Protein AF-A0A966SBJ8-F1 (afdb_monomer_lite)

Secondary structure (DSSP, 8-state):
---SHHHHHHHHHHHHHHHHHHHHHHHHHHT----------PPPGGGT---STT-EEEEEEEEEEEEGGGTEEEEEEEEEEEEEEEEEE-TTS-EEEEEEEEE-

Structure (mmCIF, N/CA/C/O backbone):
data_AF-A0A966SBJ8-F1
#
_entry.id   AF-A0A966SBJ8-F1
#
loop_
_atom_site.group_PDB
_atom_site.id
_atom_site.type_symbol
_atom_site.label_atom_id
_atom_site.label_alt_id
_atom_site.label_comp_id
_atom_site.label_asym_id
_atom_site.label_entity_id
_atom_site.label_seq_id
_atom_site.pdbx_PDB_ins_code
_atom_site.Cartn_x
_atom_site.Cartn_y
_atom_site.Cartn_z
_atom_site.occupancy
_atom_site.B_iso_or_equiv
_atom_site.auth_seq_id
_atom_site.auth_comp_id
_atom_site.auth_asym_id
_atom_site.auth_atom_id
_atom_site.pdbx_PDB_model_num
ATOM 1 N N . MET A 1 1 ? 79.180 40.637 -50.092 1.00 47.59 1 MET A N 1
ATOM 2 C CA . MET A 1 1 ? 77.865 40.933 -49.482 1.00 47.59 1 MET A CA 1
ATOM 3 C C . MET A 1 1 ? 76.971 39.715 -49.667 1.00 47.59 1 MET A C 1
ATOM 5 O O . MET A 1 1 ? 76.428 39.540 -50.747 1.00 47.59 1 MET A O 1
ATOM 9 N N . ARG A 1 2 ? 76.921 38.799 -48.692 1.00 51.44 2 ARG A N 1
ATOM 10 C CA . ARG A 1 2 ? 76.183 37.531 -48.804 1.00 51.44 2 ARG A CA 1
ATOM 11 C C . ARG A 1 2 ? 75.342 37.316 -47.543 1.00 51.44 2 ARG A C 1
ATOM 13 O O . ARG A 1 2 ? 75.894 37.082 -46.481 1.00 51.44 2 ARG A O 1
ATOM 20 N N . ASN A 1 3 ? 74.031 37.428 -47.742 1.00 57.03 3 ASN A N 1
ATOM 21 C CA . ASN A 1 3 ? 72.917 36.745 -47.080 1.00 57.03 3 ASN A CA 1
ATOM 22 C C . ASN A 1 3 ? 72.897 36.666 -45.545 1.00 57.03 3 ASN A C 1
ATOM 24 O O . ASN A 1 3 ? 73.015 35.577 -44.994 1.00 57.03 3 ASN A O 1
ATOM 28 N N . ASN A 1 4 ? 72.566 37.778 -44.883 1.00 58.31 4 ASN A N 1
ATOM 29 C CA . ASN A 1 4 ? 72.012 37.727 -43.521 1.00 58.31 4 ASN A CA 1
ATOM 30 C C . ASN A 1 4 ? 70.469 37.640 -43.537 1.00 58.31 4 ASN A C 1
ATOM 32 O O . ASN A 1 4 ? 69.888 36.997 -42.676 1.00 58.31 4 ASN A O 1
ATOM 36 N N . SER A 1 5 ? 69.789 38.161 -44.572 1.00 60.31 5 SER A N 1
ATOM 37 C CA . SER A 1 5 ? 68.313 38.172 -44.604 1.00 60.31 5 SER A CA 1
ATOM 38 C C . SER A 1 5 ? 67.669 36.796 -44.819 1.00 60.31 5 SER A C 1
ATOM 40 O O . SER A 1 5 ? 66.561 36.562 -44.351 1.00 60.31 5 SER A O 1
ATOM 42 N N . PHE A 1 6 ? 68.339 35.861 -45.502 1.00 58.25 6 PHE A N 1
ATOM 43 C CA . PHE A 1 6 ? 67.761 34.540 -45.791 1.00 58.25 6 PHE A CA 1
ATOM 44 C C . PHE A 1 6 ? 67.745 33.625 -44.552 1.00 58.25 6 PHE A C 1
ATOM 46 O O . PHE A 1 6 ? 66.839 32.808 -44.400 1.00 58.25 6 PHE A O 1
ATOM 53 N N . HIS A 1 7 ? 68.714 33.796 -43.644 1.00 57.97 7 HIS A N 1
ATOM 54 C CA . HIS A 1 7 ? 68.789 33.045 -42.389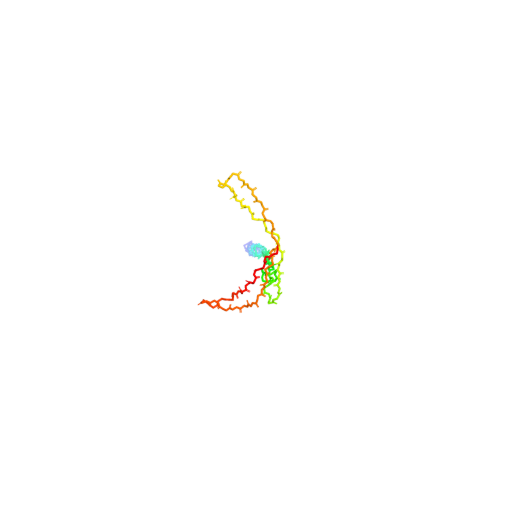 1.00 57.97 7 HIS A CA 1
ATOM 55 C C . HIS A 1 7 ? 67.720 33.530 -41.392 1.00 57.97 7 HIS A C 1
ATOM 57 O O . HIS A 1 7 ? 67.038 32.713 -40.775 1.00 57.97 7 HIS A O 1
ATOM 63 N N . ASP A 1 8 ? 67.482 34.844 -41.318 1.00 58.34 8 ASP A N 1
ATOM 64 C CA . ASP A 1 8 ? 66.449 35.440 -40.455 1.00 58.34 8 ASP A CA 1
ATOM 65 C C . ASP A 1 8 ? 65.020 35.073 -40.895 1.00 58.34 8 ASP A C 1
ATOM 67 O O . ASP A 1 8 ? 64.154 34.787 -40.063 1.00 58.34 8 ASP A O 1
ATOM 71 N N . ILE A 1 9 ? 64.773 34.991 -42.209 1.00 59.62 9 ILE A N 1
ATOM 72 C CA . ILE A 1 9 ? 63.492 34.523 -42.761 1.00 59.62 9 ILE A CA 1
ATOM 73 C C . ILE A 1 9 ? 63.269 33.046 -42.395 1.00 59.62 9 ILE A C 1
ATOM 75 O O . ILE A 1 9 ? 62.183 32.688 -41.943 1.00 59.62 9 ILE A O 1
ATOM 79 N N . ALA A 1 10 ? 64.294 32.194 -42.498 1.00 57.59 10 ALA A N 1
ATOM 80 C CA . ALA A 1 10 ? 64.190 30.780 -42.135 1.00 57.59 10 ALA A CA 1
ATOM 81 C C . ALA A 1 10 ? 63.884 30.562 -40.636 1.00 57.59 10 ALA A C 1
ATOM 83 O O . ALA A 1 10 ? 63.042 29.725 -40.307 1.00 57.59 10 ALA A O 1
ATOM 84 N N . HIS A 1 11 ? 64.481 31.347 -39.727 1.00 56.69 11 HIS A N 1
ATOM 85 C CA . HIS A 1 11 ? 64.163 31.300 -38.290 1.00 56.69 11 HIS A CA 1
ATOM 86 C C . HIS A 1 11 ? 62.762 31.842 -37.965 1.00 56.69 11 HIS A C 1
ATOM 88 O O . HIS A 1 11 ? 62.079 31.283 -37.105 1.00 56.69 11 HIS A O 1
ATOM 94 N N . SER A 1 12 ? 62.300 32.875 -38.679 1.00 59.44 12 SER A N 1
ATOM 95 C CA . SER A 1 12 ? 60.934 33.410 -38.569 1.00 59.44 12 SER A CA 1
ATOM 96 C C . SER A 1 12 ? 59.874 32.381 -38.996 1.00 59.44 12 SER A C 1
ATOM 98 O O . SER A 1 12 ? 58.891 32.154 -38.281 1.00 59.44 12 SER A O 1
ATOM 100 N N . PHE A 1 13 ? 60.116 31.665 -40.102 1.00 59.38 13 PHE A N 1
ATOM 101 C CA . PHE A 1 13 ? 59.261 30.568 -40.577 1.00 59.38 13 PHE A CA 1
ATOM 102 C C . PHE A 1 13 ? 59.302 29.330 -39.664 1.00 59.38 13 PHE A C 1
ATOM 104 O O . PHE A 1 13 ? 58.292 28.642 -39.505 1.00 59.38 13 PHE A O 1
ATOM 111 N N . PHE A 1 14 ? 60.450 29.036 -39.047 1.00 60.47 14 PHE A N 1
ATOM 112 C CA . PHE A 1 14 ? 60.593 27.919 -38.109 1.00 60.47 14 PHE A CA 1
ATOM 113 C C . PHE A 1 14 ? 59.897 28.209 -36.769 1.00 60.47 14 PHE A C 1
ATOM 115 O O . PHE A 1 14 ? 59.149 27.373 -36.266 1.00 60.47 14 PHE A O 1
ATOM 122 N N . SER A 1 15 ? 60.053 29.427 -36.240 1.00 65.00 15 SER A N 1
ATOM 123 C CA . SER A 1 15 ? 59.433 29.875 -34.988 1.00 65.00 15 SER A CA 1
ATOM 124 C C . SER A 1 15 ? 57.902 29.939 -35.084 1.00 65.00 15 SER A C 1
ATOM 126 O O . SER A 1 15 ? 57.204 29.402 -34.227 1.00 65.00 15 SER A O 1
ATOM 128 N N . THR A 1 16 ? 57.347 30.483 -36.173 1.00 70.12 16 THR A N 1
ATOM 129 C CA . THR A 1 16 ? 55.884 30.541 -36.387 1.00 70.12 16 THR A CA 1
ATOM 130 C C . THR A 1 16 ? 55.236 29.159 -36.471 1.00 70.12 16 THR A C 1
ATOM 132 O O . THR A 1 16 ? 54.159 28.957 -35.914 1.00 70.12 16 THR A O 1
ATOM 135 N N . ARG A 1 17 ? 55.897 28.171 -37.089 1.00 75.31 17 ARG A N 1
ATOM 136 C CA . ARG A 1 17 ? 55.410 26.780 -37.118 1.00 75.31 17 ARG A CA 1
ATOM 137 C C . ARG A 1 17 ? 55.411 26.121 -35.739 1.00 75.31 17 ARG A C 1
ATOM 139 O O . ARG A 1 17 ? 54.491 25.366 -35.437 1.00 75.31 17 ARG A O 1
ATOM 146 N N . ILE A 1 18 ? 56.392 26.445 -34.897 1.00 79.25 18 ILE A N 1
ATOM 147 C CA . ILE A 1 18 ? 56.467 25.970 -33.507 1.00 79.25 18 ILE A CA 1
ATOM 148 C C . ILE A 1 18 ? 55.367 26.614 -32.653 1.00 79.25 18 ILE A C 1
ATOM 150 O O . ILE A 1 18 ? 54.706 25.915 -31.888 1.00 79.25 18 ILE A O 1
ATOM 154 N N . PHE A 1 19 ? 55.109 27.913 -32.829 1.00 79.06 19 PHE A N 1
ATOM 155 C CA . PHE A 1 19 ? 54.009 28.609 -32.154 1.00 79.06 19 PHE A CA 1
ATOM 156 C C . PHE A 1 19 ? 52.632 28.076 -32.571 1.00 79.06 19 PHE A C 1
ATOM 158 O O . PHE A 1 19 ? 51.773 27.868 -31.718 1.00 79.06 19 PHE A O 1
ATOM 165 N N . ILE A 1 20 ? 52.420 27.795 -33.861 1.00 84.88 20 ILE A N 1
ATOM 166 C CA . ILE A 1 20 ? 51.166 27.199 -34.348 1.00 84.88 20 ILE A CA 1
ATOM 167 C C . ILE A 1 20 ? 50.990 25.782 -33.785 1.00 84.88 20 ILE A C 1
ATOM 169 O O . ILE A 1 20 ? 49.897 25.435 -33.344 1.00 84.88 20 ILE A O 1
ATOM 173 N N . ALA A 1 21 ? 52.057 24.979 -33.739 1.00 84.88 21 ALA A N 1
ATOM 174 C CA . ALA A 1 21 ? 52.008 23.636 -33.166 1.00 84.88 21 ALA A CA 1
ATOM 175 C C . ALA A 1 21 ? 51.730 23.647 -31.650 1.00 84.88 21 ALA A C 1
ATOM 177 O O . ALA A 1 21 ? 50.960 22.815 -31.169 1.00 84.88 21 ALA A O 1
ATOM 178 N N . SER A 1 22 ? 52.299 24.598 -30.896 1.00 83.56 22 SER A N 1
ATOM 179 C CA . SER A 1 22 ? 52.035 24.713 -29.454 1.00 83.56 22 SER A CA 1
ATOM 180 C C . SER A 1 22 ? 50.608 25.188 -29.171 1.00 83.56 22 SER A C 1
ATOM 182 O O . SER A 1 22 ? 49.951 24.641 -28.286 1.00 83.56 22 SER A O 1
ATOM 184 N N . LEU A 1 23 ? 50.088 26.118 -29.978 1.00 84.62 23 LEU A N 1
ATOM 185 C CA . LEU A 1 23 ? 48.707 26.586 -29.884 1.00 84.62 23 LEU A CA 1
ATOM 186 C C . LEU A 1 23 ? 47.714 25.459 -30.195 1.00 84.62 23 LEU A C 1
ATOM 188 O O . LEU A 1 23 ? 46.726 25.292 -29.485 1.00 84.62 23 LEU A O 1
ATOM 192 N N . PHE A 1 24 ? 48.001 24.646 -31.214 1.00 83.81 24 PHE A N 1
ATOM 193 C CA . PHE A 1 24 ? 47.158 23.509 -31.582 1.00 83.81 24 PHE A CA 1
ATOM 194 C C . PHE A 1 24 ? 47.178 22.404 -30.513 1.00 83.81 24 PHE A C 1
ATOM 196 O O . PHE A 1 24 ? 46.139 21.830 -30.198 1.00 83.81 24 PHE A O 1
ATOM 203 N N . SER A 1 25 ? 48.338 22.157 -29.897 1.00 83.25 25 SER A N 1
ATOM 204 C CA . SER A 1 25 ? 48.486 21.235 -28.762 1.00 83.25 25 SER A CA 1
ATOM 205 C C . SER A 1 25 ? 47.715 21.711 -27.524 1.00 83.25 25 SER A C 1
ATOM 207 O O . SER A 1 25 ? 46.993 20.937 -26.896 1.00 83.25 25 SER A O 1
ATOM 209 N N . PHE A 1 26 ? 47.785 23.008 -27.214 1.00 83.00 26 PHE A N 1
ATOM 210 C CA . PHE A 1 26 ? 47.045 23.606 -26.103 1.00 83.00 26 PHE A CA 1
ATOM 211 C C . PHE A 1 26 ? 45.526 23.550 -26.323 1.00 83.00 26 PHE A C 1
ATOM 213 O O . PHE A 1 26 ? 44.779 23.222 -25.407 1.00 83.00 26 PHE A O 1
ATOM 220 N N . ILE A 1 27 ? 45.060 23.783 -27.553 1.00 84.19 27 ILE A N 1
ATOM 221 C CA . ILE A 1 27 ? 43.644 23.638 -27.926 1.00 84.19 27 ILE A CA 1
ATOM 222 C C . ILE A 1 27 ? 43.182 22.180 -27.803 1.00 84.19 27 ILE A C 1
ATOM 224 O O . ILE A 1 27 ? 42.080 21.932 -27.321 1.00 84.19 27 ILE A O 1
ATOM 228 N N . PHE A 1 28 ? 44.018 21.211 -28.182 1.00 81.06 28 PHE A N 1
ATOM 229 C CA . PHE A 1 28 ? 43.694 19.789 -28.051 1.00 81.06 28 PHE A CA 1
ATOM 230 C C . PHE A 1 28 ? 43.563 19.355 -26.581 1.00 81.06 28 PHE A C 1
ATOM 232 O O . PHE A 1 28 ? 42.660 18.593 -26.239 1.00 81.06 28 PHE A O 1
ATOM 239 N N . LEU A 1 29 ? 44.396 19.910 -25.693 1.00 78.94 29 LEU A N 1
ATOM 240 C CA . LEU A 1 29 ? 44.301 19.714 -24.241 1.00 78.94 29 LEU A CA 1
ATOM 241 C C . LEU A 1 29 ? 42.998 20.274 -23.646 1.00 78.94 29 LEU A C 1
ATOM 243 O O . LEU A 1 29 ? 42.448 19.673 -22.727 1.00 78.94 29 LEU A O 1
ATOM 247 N N . LEU A 1 30 ? 42.466 21.378 -24.184 1.00 76.75 30 LEU A N 1
ATOM 248 C CA . LEU A 1 30 ? 41.207 21.978 -23.716 1.00 76.75 30 LEU A CA 1
ATOM 249 C C . LEU A 1 30 ? 39.951 21.185 -24.123 1.00 76.75 30 LEU A C 1
ATOM 251 O O . LEU A 1 30 ? 38.877 21.433 -23.577 1.00 76.75 30 LEU A O 1
ATOM 255 N N . LEU A 1 31 ? 40.064 20.238 -25.060 1.00 76.31 31 LEU A N 1
ATOM 256 C CA . LEU A 1 31 ? 38.935 19.444 -25.563 1.00 76.31 31 LEU A CA 1
ATOM 257 C C . LEU A 1 31 ? 38.765 18.091 -24.849 1.00 76.31 31 LEU A C 1
ATOM 259 O O . LEU A 1 31 ? 37.782 17.392 -25.095 1.00 76.31 31 LEU A O 1
ATOM 263 N N . MET A 1 32 ? 39.671 17.718 -23.938 1.00 74.38 32 MET A N 1
ATOM 264 C CA . MET A 1 32 ? 39.538 16.495 -23.138 1.00 74.38 32 MET A CA 1
ATOM 265 C C . MET A 1 32 ? 38.740 16.764 -21.853 1.00 74.38 32 MET A C 1
ATOM 267 O O . MET A 1 32 ? 39.304 17.006 -20.791 1.00 74.38 32 MET A O 1
ATOM 271 N N . GLY A 1 33 ? 37.408 16.720 -21.948 1.00 76.31 33 GLY A N 1
ATOM 272 C CA . GLY A 1 33 ? 36.501 16.753 -20.795 1.00 76.31 33 GLY A CA 1
ATOM 273 C C . GLY A 1 33 ? 35.807 15.405 -20.584 1.00 76.31 33 GLY A C 1
ATOM 274 O O . GLY A 1 33 ? 35.059 14.963 -21.455 1.00 76.31 33 GLY A O 1
ATOM 275 N N . CYS A 1 34 ? 36.022 14.760 -19.433 1.00 77.56 34 CYS A N 1
ATOM 276 C CA . CYS A 1 34 ? 35.272 13.564 -19.031 1.00 77.56 34 CYS A CA 1
ATOM 277 C C . CYS A 1 34 ? 33.936 13.988 -18.411 1.00 77.56 34 CYS A C 1
ATOM 279 O O . CYS A 1 34 ? 33.897 14.885 -17.569 1.00 77.56 34 CYS A O 1
ATOM 281 N N . ASN A 1 35 ? 32.834 13.381 -18.845 1.00 72.31 35 ASN A N 1
ATOM 282 C CA . ASN A 1 35 ? 31.492 13.722 -18.381 1.00 72.31 35 ASN A CA 1
ATOM 283 C C . ASN A 1 35 ? 30.895 12.482 -17.709 1.00 72.31 35 ASN A C 1
ATOM 285 O O . ASN A 1 35 ? 30.123 11.747 -18.326 1.00 72.31 35 ASN A O 1
ATOM 289 N N . ASP A 1 36 ? 31.292 12.234 -16.460 1.00 70.19 36 ASP A N 1
ATOM 290 C CA . ASP A 1 36 ? 30.843 11.081 -15.673 1.00 70.19 36 ASP A CA 1
ATOM 291 C C . ASP A 1 36 ? 29.413 11.317 -15.180 1.00 70.19 36 ASP A C 1
ATOM 293 O O . ASP A 1 36 ? 29.139 11.599 -14.014 1.00 70.19 36 ASP A O 1
ATOM 297 N N . ARG A 1 37 ? 28.464 11.248 -16.113 1.00 73.12 37 ARG A N 1
ATOM 298 C CA . ARG A 1 37 ? 27.039 11.265 -15.801 1.00 73.12 37 ARG A CA 1
ATOM 299 C C . ARG A 1 37 ? 26.646 9.844 -15.443 1.00 73.12 37 ARG A C 1
ATOM 301 O O . ARG A 1 37 ? 26.293 9.058 -16.317 1.00 73.12 37 ARG A O 1
ATOM 308 N N . VAL A 1 38 ? 26.733 9.506 -14.163 1.00 79.12 38 VAL A N 1
ATOM 309 C CA . VAL A 1 38 ? 26.166 8.251 -13.668 1.00 79.12 38 VAL A CA 1
ATOM 310 C C . VAL A 1 38 ? 24.642 8.362 -13.792 1.00 79.12 38 VAL A C 1
ATOM 312 O O . VAL A 1 38 ? 24.054 9.242 -13.156 1.00 79.12 38 VAL A O 1
ATOM 315 N N . PRO A 1 39 ? 23.974 7.533 -14.614 1.00 77.38 39 PRO A N 1
ATOM 316 C CA . PRO A 1 39 ? 22.523 7.517 -14.625 1.00 77.38 39 PRO A CA 1
ATOM 317 C C . PRO A 1 39 ? 22.042 7.007 -13.264 1.00 77.38 39 PRO A C 1
ATOM 319 O O . PRO A 1 39 ? 22.458 5.942 -12.805 1.00 77.38 39 PRO A O 1
ATOM 322 N N . LEU A 1 40 ? 21.158 7.766 -12.614 1.00 78.38 40 LEU A N 1
ATOM 323 C CA . LEU A 1 40 ? 20.432 7.286 -11.443 1.00 78.38 40 LEU A CA 1
ATOM 324 C C . LEU A 1 40 ? 19.494 6.167 -11.901 1.00 78.38 40 LEU A C 1
ATOM 326 O O . LEU A 1 40 ? 18.399 6.424 -12.397 1.00 78.38 40 LEU A O 1
ATOM 330 N N . ASN A 1 41 ? 19.944 4.923 -11.765 1.00 78.56 41 ASN A N 1
ATOM 331 C CA . ASN A 1 41 ? 19.107 3.752 -11.972 1.00 78.56 41 ASN A CA 1
ATOM 332 C C . ASN A 1 41 ? 18.254 3.542 -10.715 1.00 78.56 41 ASN A C 1
ATOM 334 O O . ASN A 1 41 ? 18.602 2.750 -9.842 1.00 78.56 41 ASN A O 1
ATOM 338 N N . ALA A 1 42 ? 17.196 4.339 -10.577 1.00 81.88 42 ALA A N 1
ATOM 339 C CA . ALA A 1 42 ? 16.215 4.136 -9.524 1.00 81.88 42 ALA A CA 1
ATOM 340 C C . ALA A 1 42 ? 15.354 2.918 -9.871 1.00 81.88 42 ALA A C 1
ATOM 342 O O . ALA A 1 42 ? 14.872 2.786 -10.999 1.00 81.88 42 ALA A O 1
ATOM 343 N N . GLU A 1 43 ? 15.159 2.037 -8.896 1.00 87.44 43 GLU A N 1
ATOM 344 C CA . GLU A 1 43 ? 14.213 0.936 -9.027 1.00 87.44 43 GLU A CA 1
ATOM 345 C C . GLU A 1 43 ? 12.796 1.478 -9.244 1.00 87.44 43 GLU A C 1
ATOM 347 O O . GLU A 1 43 ? 12.413 2.533 -8.724 1.00 87.44 43 GLU A O 1
ATOM 352 N N . LYS A 1 44 ? 12.022 0.766 -10.061 1.00 87.31 44 LYS A N 1
ATOM 353 C CA . LYS A 1 44 ? 10.657 1.159 -10.391 1.00 87.31 44 LYS A CA 1
ATOM 354 C C . LYS A 1 44 ? 9.768 0.945 -9.174 1.00 87.31 44 LYS A C 1
ATOM 356 O O . LYS A 1 44 ? 9.811 -0.108 -8.545 1.00 87.31 44 LYS A O 1
ATOM 361 N N . LEU A 1 45 ? 8.925 1.926 -8.853 1.00 84.69 45 LEU A N 1
ATOM 362 C CA . LEU A 1 45 ? 7.989 1.821 -7.730 1.00 84.69 45 LEU A CA 1
ATOM 363 C C . LEU A 1 45 ? 7.075 0.596 -7.883 1.00 84.69 45 LEU A C 1
ATOM 365 O O . LEU A 1 45 ? 6.738 -0.059 -6.900 1.00 84.69 45 LEU A O 1
ATOM 369 N N . GLU A 1 46 ? 6.708 0.271 -9.121 1.00 84.56 46 GLU A N 1
ATOM 370 C CA . GLU A 1 46 ? 5.853 -0.860 -9.465 1.00 84.56 46 GLU A CA 1
ATOM 371 C C . GLU A 1 46 ? 6.410 -2.203 -8.973 1.00 84.56 46 GLU A C 1
ATOM 373 O O . GLU A 1 46 ? 5.621 -3.082 -8.626 1.00 84.56 46 GLU A O 1
ATOM 378 N N . ASP A 1 47 ? 7.736 -2.342 -8.871 1.00 85.75 47 ASP A N 1
ATOM 379 C CA . ASP A 1 47 ? 8.394 -3.577 -8.426 1.00 85.75 47 ASP A CA 1
ATOM 380 C C . ASP A 1 47 ? 8.201 -3.828 -6.919 1.00 85.75 47 ASP A C 1
ATOM 382 O O . ASP A 1 47 ? 8.261 -4.967 -6.452 1.00 85.75 47 ASP A O 1
ATOM 386 N N . TYR A 1 48 ? 7.891 -2.778 -6.152 1.00 87.56 48 TYR A N 1
ATOM 387 C CA . TYR A 1 48 ? 7.665 -2.850 -4.707 1.00 87.56 48 TYR A CA 1
ATOM 388 C C . TYR A 1 48 ? 6.192 -2.940 -4.315 1.00 87.56 48 TYR A C 1
ATOM 390 O O . TYR A 1 48 ? 5.873 -3.260 -3.166 1.00 87.56 48 TYR A O 1
ATOM 398 N N . LEU A 1 49 ? 5.274 -2.629 -5.232 1.00 88.81 49 LEU A N 1
ATOM 399 C CA . LEU A 1 49 ? 3.853 -2.576 -4.919 1.00 88.81 49 LEU A CA 1
ATOM 400 C C . LEU A 1 49 ? 3.201 -3.953 -5.144 1.00 88.81 49 LEU A C 1
ATOM 402 O O . LEU A 1 49 ? 3.169 -4.452 -6.271 1.00 88.81 49 LEU A O 1
ATOM 406 N N . PRO A 1 50 ? 2.591 -4.576 -4.117 1.00 88.69 50 PRO A N 1
ATOM 407 C CA . PRO A 1 50 ? 1.956 -5.887 -4.243 1.00 88.69 50 PRO A CA 1
ATOM 408 C C . PRO A 1 50 ? 0.562 -5.784 -4.894 1.00 88.69 50 PRO A C 1
ATOM 410 O O . PRO A 1 50 ? -0.441 -6.186 -4.311 1.00 88.69 50 PRO A O 1
ATOM 413 N N . LEU A 1 51 ? 0.482 -5.237 -6.110 1.00 90.00 51 LEU A N 1
ATOM 414 C CA . LEU A 1 51 ? -0.773 -4.923 -6.817 1.00 90.00 51 LEU A CA 1
ATOM 415 C C . LEU A 1 51 ? -1.377 -6.111 -7.580 1.00 90.00 51 LEU A C 1
ATOM 417 O O . LEU A 1 51 ? -2.367 -5.972 -8.297 1.00 90.00 51 LEU A O 1
ATOM 421 N N . GLN A 1 52 ? -0.792 -7.298 -7.443 1.00 91.81 52 GLN A N 1
ATOM 422 C CA . GLN A 1 52 ? -1.306 -8.512 -8.069 1.00 91.81 52 GLN A CA 1
ATOM 423 C C . GLN A 1 52 ? -2.549 -9.018 -7.328 1.00 91.81 52 GLN A C 1
ATOM 425 O O . GLN A 1 52 ? -2.601 -9.013 -6.096 1.00 91.81 52 GLN A O 1
ATOM 430 N N . LYS A 1 53 ? -3.535 -9.523 -8.079 1.00 93.75 53 LYS A N 1
ATOM 431 C CA . LYS A 1 53 ? -4.743 -10.141 -7.517 1.00 93.75 53 LYS A CA 1
ATOM 432 C C . LYS A 1 53 ? -4.386 -11.194 -6.460 1.00 93.75 53 LYS A C 1
ATOM 434 O O . LYS A 1 53 ? -3.543 -12.056 -6.688 1.00 93.75 53 LYS A O 1
ATOM 439 N N . GLY A 1 54 ? -5.048 -11.127 -5.306 1.00 92.94 54 GLY A N 1
ATOM 440 C CA . GLY A 1 54 ? -4.852 -12.048 -4.184 1.00 92.94 54 GLY A CA 1
ATOM 441 C C . GLY A 1 54 ? -3.720 -11.670 -3.226 1.00 92.94 54 GLY A C 1
ATOM 442 O O . GLY A 1 54 ? -3.715 -12.160 -2.096 1.00 92.94 54 GLY A O 1
ATOM 443 N N . LYS A 1 55 ? -2.804 -10.768 -3.605 1.00 94.94 55 LYS A N 1
ATOM 444 C CA . LYS A 1 55 ? -1.829 -10.210 -2.659 1.00 94.94 55 LYS A CA 1
ATOM 445 C C . LYS A 1 55 ? -2.536 -9.321 -1.639 1.00 94.94 55 LYS A C 1
ATOM 447 O O . LYS A 1 55 ? -3.556 -8.690 -1.933 1.00 94.94 55 LYS A O 1
ATOM 452 N N . TYR A 1 56 ? -2.006 -9.302 -0.422 1.00 94.81 56 TYR A N 1
ATOM 453 C CA . TYR A 1 56 ? -2.575 -8.538 0.676 1.00 94.81 56 TYR A CA 1
ATOM 454 C C . TYR A 1 56 ? -1.502 -8.042 1.639 1.00 94.81 56 TYR A C 1
ATOM 456 O O . TYR A 1 56 ? -0.423 -8.623 1.739 1.00 94.81 56 TYR A O 1
ATOM 464 N N . ILE A 1 57 ? -1.852 -6.998 2.384 1.00 94.69 57 ILE A N 1
ATOM 465 C CA . ILE A 1 57 ? -1.107 -6.520 3.548 1.00 94.69 57 ILE A CA 1
ATOM 466 C C . ILE A 1 57 ? -2.012 -6.561 4.777 1.00 94.69 57 ILE A C 1
ATOM 468 O O . ILE A 1 57 ? -3.226 -6.359 4.672 1.00 94.69 57 ILE A O 1
ATOM 472 N N . THR A 1 58 ? -1.424 -6.823 5.940 1.00 96.00 58 THR A N 1
ATOM 473 C CA . THR A 1 58 ? -2.113 -6.755 7.232 1.00 96.00 58 THR A CA 1
ATOM 474 C C . THR A 1 58 ? -1.391 -5.795 8.153 1.00 96.00 58 THR A C 1
ATOM 476 O O . THR A 1 58 ? -0.176 -5.899 8.300 1.00 96.00 58 THR A O 1
ATOM 479 N N . TYR A 1 59 ? -2.124 -4.886 8.785 1.00 96.12 59 TYR A N 1
ATOM 480 C CA . TYR A 1 59 ? -1.553 -3.892 9.688 1.00 96.12 59 TYR A CA 1
ATOM 481 C C . TYR A 1 59 ? -2.508 -3.581 10.840 1.00 96.12 59 TYR A C 1
ATOM 483 O O . TYR A 1 59 ? -3.725 -3.734 10.719 1.00 96.12 59 TYR A O 1
ATOM 491 N N . ARG A 1 60 ? -1.939 -3.169 11.976 1.00 97.00 60 ARG A N 1
ATOM 492 C CA . ARG A 1 60 ? -2.705 -2.703 13.134 1.00 97.00 60 ARG A CA 1
ATOM 493 C C . ARG A 1 60 ? -3.119 -1.253 12.908 1.00 97.00 60 ARG A C 1
ATOM 495 O O . ARG A 1 60 ? -2.300 -0.443 12.480 1.00 97.00 60 ARG A O 1
ATOM 502 N N . VAL A 1 61 ? -4.378 -0.946 13.193 1.0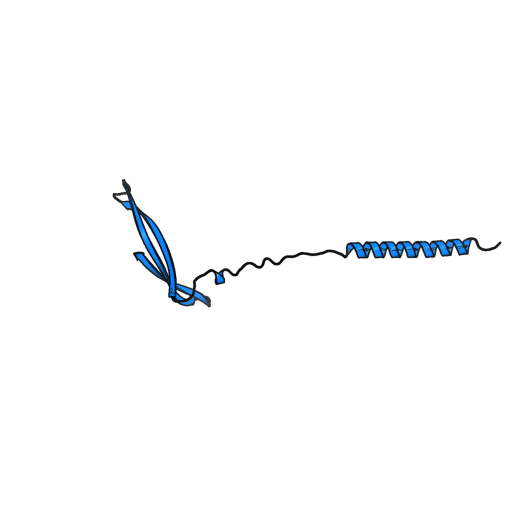0 96.12 61 VAL A N 1
ATOM 503 C CA . VAL A 1 61 ? -4.911 0.419 13.196 1.00 96.12 61 VAL A CA 1
ATOM 504 C C . VAL A 1 61 ? -5.549 0.680 14.541 1.00 96.12 61 VAL A C 1
ATOM 506 O O . VAL A 1 61 ? -6.367 -0.118 14.994 1.00 96.12 61 VAL A O 1
ATOM 509 N N . ASP A 1 62 ? -5.211 1.817 15.130 1.00 96.75 62 ASP A N 1
ATOM 510 C CA . ASP A 1 62 ? -5.791 2.272 16.383 1.00 96.75 62 ASP A CA 1
ATOM 511 C C . ASP A 1 62 ? -6.738 3.440 16.098 1.00 96.75 62 ASP A C 1
ATOM 513 O O . ASP A 1 62 ? -6.366 4.434 15.474 1.00 96.75 62 ASP A O 1
ATOM 517 N N . SER A 1 63 ? -7.990 3.293 16.522 1.00 93.94 63 SER A N 1
ATOM 518 C CA . SER A 1 63 ? -9.013 4.329 16.437 1.00 93.94 63 SER A CA 1
ATOM 519 C C . SER A 1 63 ? -9.172 4.979 17.802 1.00 93.94 63 SER A C 1
ATOM 521 O O . SER A 1 63 ? -9.661 4.339 18.734 1.00 93.94 63 SER A O 1
ATOM 523 N N . THR A 1 64 ? -8.811 6.253 17.908 1.00 96.19 64 THR A N 1
ATOM 524 C CA . THR A 1 64 ? -9.079 7.062 19.101 1.00 96.19 64 THR A CA 1
ATOM 525 C C . THR A 1 64 ? -10.508 7.585 19.041 1.00 96.19 64 THR A C 1
ATOM 527 O O . THR A 1 64 ? -10.869 8.311 18.114 1.00 96.19 64 THR A O 1
ATOM 530 N N . VAL A 1 65 ? -11.326 7.208 20.018 1.00 94.88 65 VAL A N 1
ATOM 531 C CA . VAL A 1 65 ? -12.740 7.579 20.105 1.00 94.88 65 VAL A CA 1
ATOM 532 C C . VAL A 1 65 ? -12.973 8.355 21.396 1.00 94.88 65 VAL A C 1
ATOM 534 O O . VAL A 1 65 ? -12.459 8.003 22.455 1.00 94.88 65 VAL A O 1
ATOM 537 N N . PHE A 1 66 ? -13.760 9.423 21.300 1.00 96.00 66 PHE A N 1
ATOM 538 C CA . PHE A 1 66 ? -14.171 10.229 22.442 1.00 96.00 66 PHE A CA 1
ATOM 539 C C . PHE A 1 66 ? -15.601 9.866 22.825 1.00 96.00 66 PHE A C 1
ATOM 541 O O . PHE A 1 66 ? -16.552 10.197 22.113 1.00 96.00 66 PHE A O 1
ATOM 548 N N . THR A 1 67 ? -15.756 9.170 23.942 1.00 93.56 67 THR A N 1
ATOM 549 C CA . THR A 1 67 ? -17.052 8.766 24.485 1.00 93.56 67 THR A CA 1
ATOM 550 C C . THR A 1 67 ? -17.501 9.765 25.560 1.00 93.56 67 THR A C 1
ATOM 552 O O . THR A 1 67 ? -16.788 10.710 25.914 1.00 93.56 67 THR A O 1
ATOM 555 N N . GLN A 1 68 ? -18.746 9.633 26.032 1.00 91.25 68 GLN A N 1
ATOM 556 C CA . GLN A 1 68 ? -19.309 10.473 27.103 1.00 91.25 68 GLN A CA 1
ATOM 557 C C . GLN A 1 68 ? -19.171 11.993 26.866 1.00 91.25 68 GLN A C 1
ATOM 559 O O . GLN A 1 68 ? -18.715 12.732 27.740 1.00 91.25 68 GLN A O 1
ATOM 564 N N . TYR A 1 69 ? -19.552 12.473 25.677 1.00 91.00 69 TYR A N 1
ATOM 565 C CA . TYR A 1 69 ? -19.439 13.891 25.291 1.00 91.00 69 TYR A CA 1
ATOM 566 C C . TYR A 1 69 ? -18.008 14.451 25.411 1.00 91.00 69 TYR A C 1
ATOM 568 O O . TYR A 1 69 ? -17.815 15.606 25.785 1.00 91.00 69 TYR A O 1
ATOM 576 N N . GLY A 1 70 ? -16.996 13.626 25.127 1.00 89.69 70 GLY A N 1
ATOM 577 C CA . GLY A 1 70 ? -15.591 14.039 25.164 1.00 89.69 70 GLY A CA 1
ATOM 578 C C . GLY A 1 70 ? -14.938 13.979 26.541 1.00 89.69 70 GLY A C 1
ATOM 579 O O 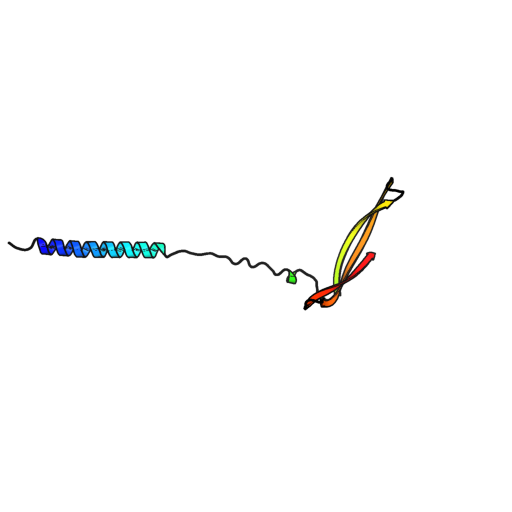. GLY A 1 70 ? -13.805 14.425 26.688 1.00 89.69 70 GLY A O 1
ATOM 580 N N . ARG A 1 71 ? -15.624 13.432 27.552 1.00 92.88 71 ARG A N 1
ATOM 581 C CA . ARG A 1 71 ? -15.066 13.270 28.905 1.00 92.88 71 ARG A CA 1
ATOM 582 C C . ARG A 1 71 ? -14.204 12.024 29.056 1.00 92.88 71 ARG A C 1
ATOM 584 O O . ARG A 1 71 ? -13.401 11.962 29.982 1.00 92.88 71 ARG A O 1
ATOM 591 N N . GLN A 1 72 ? -14.375 11.049 28.171 1.00 95.62 72 GLN A N 1
ATOM 592 C CA . GLN A 1 72 ? -13.636 9.801 28.199 1.00 95.62 72 GLN A CA 1
ATOM 593 C C . GLN A 1 72 ? -13.010 9.542 26.828 1.00 95.62 72 GLN A C 1
ATOM 595 O O . GLN A 1 72 ? -13.659 9.690 25.793 1.00 95.62 72 GLN A O 1
ATOM 600 N N . THR A 1 73 ? -11.729 9.174 26.836 1.00 96.50 73 THR A N 1
ATOM 601 C CA . THR A 1 73 ? -10.975 8.801 25.637 1.00 96.50 73 THR A CA 1
ATOM 602 C C . THR A 1 73 ? -10.734 7.304 25.664 1.00 96.50 73 THR A C 1
ATOM 604 O O . THR A 1 73 ? -10.200 6.774 26.638 1.00 96.50 73 THR A O 1
ATOM 607 N N . GLU A 1 74 ? -11.097 6.631 24.583 1.00 96.62 74 GLU A N 1
ATOM 608 C CA . GLU A 1 74 ? -10.928 5.195 24.400 1.00 96.62 74 GLU A CA 1
ATOM 609 C C . GLU A 1 74 ? -10.120 4.939 23.123 1.00 96.62 74 GLU A C 1
ATOM 611 O O . GLU A 1 74 ? -10.213 5.690 22.149 1.00 96.62 74 GLU A O 1
ATOM 616 N N . ILE A 1 75 ? -9.299 3.887 23.124 1.00 97.06 75 ILE A N 1
ATOM 617 C CA . ILE A 1 75 ? -8.523 3.459 21.954 1.00 97.06 75 ILE A CA 1
ATOM 618 C C . ILE A 1 75 ? -8.971 2.053 21.585 1.00 97.06 75 ILE A C 1
ATOM 620 O O . ILE A 1 75 ? -8.835 1.123 22.379 1.00 97.06 75 ILE A O 1
ATOM 624 N N . HIS A 1 76 ? -9.492 1.896 20.371 1.00 95.19 76 HIS A N 1
ATOM 625 C CA . HIS A 1 76 ? -9.861 0.596 19.825 1.00 95.19 76 HIS A CA 1
ATOM 626 C C . HIS A 1 76 ? -8.828 0.172 18.785 1.00 95.19 76 HIS A C 1
ATOM 628 O O . HIS A 1 76 ? -8.657 0.847 17.770 1.00 95.19 76 HIS A O 1
ATOM 634 N N . SER A 1 77 ? -8.159 -0.952 19.026 1.00 95.81 77 SER A N 1
ATOM 635 C CA . SER A 1 77 ? -7.198 -1.530 18.086 1.00 95.81 77 SER A CA 1
ATOM 636 C C . SER A 1 77 ? -7.851 -2.585 17.202 1.00 95.81 77 SER A C 1
ATOM 638 O O . SER A 1 77 ? -8.479 -3.512 17.710 1.00 95.81 77 SER A O 1
ATOM 640 N N . TYR A 1 78 ? -7.610 -2.506 15.897 1.00 95.75 78 TYR A N 1
ATOM 641 C CA . TYR A 1 78 ? -8.089 -3.468 14.904 1.00 95.75 78 TYR A CA 1
ATOM 642 C C . TYR A 1 78 ? -6.930 -4.025 14.083 1.00 95.75 78 TYR A C 1
ATOM 644 O O . TYR A 1 78 ? -5.940 -3.332 13.829 1.00 95.75 78 TYR A O 1
ATOM 652 N N . LEU A 1 79 ? -7.074 -5.260 13.603 1.00 97.50 79 LEU A N 1
ATOM 653 C CA . LEU A 1 79 ? -6.235 -5.780 12.528 1.00 97.50 79 LEU A CA 1
ATOM 654 C C . LEU A 1 79 ? -6.951 -5.587 11.195 1.00 97.50 79 LEU A C 1
ATOM 656 O O . LEU A 1 79 ? -7.996 -6.182 10.930 1.00 97.50 79 LEU A O 1
ATOM 660 N N . VAL A 1 80 ? -6.364 -4.760 10.334 1.00 97.44 80 VAL A N 1
ATOM 661 C CA . VAL A 1 80 ? -6.872 -4.498 8.990 1.00 97.44 80 VAL A CA 1
ATOM 662 C C . VAL A 1 80 ? -6.149 -5.394 8.001 1.00 97.44 80 VAL A C 1
ATOM 664 O O . VAL A 1 80 ? -4.923 -5.377 7.935 1.00 97.44 80 VAL A O 1
ATOM 667 N N . LYS A 1 81 ? -6.904 -6.131 7.184 1.00 96.25 81 LYS A N 1
ATOM 668 C CA . LYS A 1 81 ? -6.399 -6.806 5.983 1.00 96.25 81 LYS A CA 1
ATOM 669 C C . LYS A 1 81 ? -6.866 -6.045 4.746 1.00 96.25 81 LYS A C 1
ATOM 671 O O . LYS A 1 81 ? -8.068 -5.911 4.531 1.00 96.25 81 LYS A O 1
ATOM 676 N N . CYS A 1 82 ? -5.928 -5.600 3.916 1.00 96.38 82 CYS A N 1
ATOM 677 C CA . CYS A 1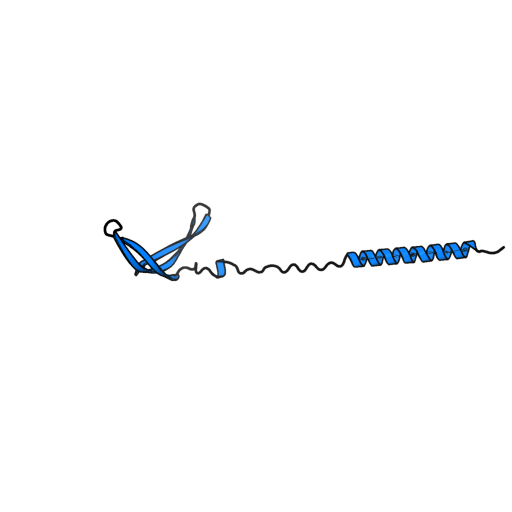 82 ? -6.196 -4.996 2.611 1.00 96.38 82 CYS A CA 1
ATOM 678 C C . CYS A 1 82 ? -5.719 -5.951 1.514 1.00 96.38 82 CYS A C 1
ATOM 680 O O . CYS A 1 82 ? -4.520 -6.197 1.406 1.00 96.38 82 CYS A O 1
ATOM 682 N N . GLN A 1 83 ? -6.644 -6.497 0.724 1.00 96.44 83 GLN A N 1
ATOM 683 C CA . GLN A 1 83 ? -6.370 -7.474 -0.334 1.00 96.44 83 GLN A CA 1
ATOM 684 C C . GLN A 1 83 ? -6.775 -6.931 -1.706 1.00 96.44 83 GLN A C 1
ATOM 686 O O . GLN A 1 83 ? -7.853 -6.358 -1.850 1.00 96.44 83 GLN A O 1
ATOM 691 N N . ILE A 1 84 ? -5.945 -7.160 -2.723 1.00 97.25 84 ILE A N 1
ATOM 692 C CA . ILE A 1 84 ? -6.279 -6.822 -4.110 1.00 97.25 84 ILE A CA 1
ATOM 693 C C . ILE A 1 84 ? -7.268 -7.851 -4.673 1.00 97.25 84 ILE A C 1
ATOM 695 O O . ILE A 1 84 ? -6.966 -9.047 -4.727 1.00 97.25 84 ILE A O 1
ATOM 699 N N . ASP A 1 85 ? -8.439 -7.386 -5.106 1.00 96.94 85 ASP A N 1
ATOM 700 C CA . ASP A 1 85 ? -9.504 -8.210 -5.694 1.00 96.94 85 ASP A CA 1
ATOM 701 C C . ASP A 1 85 ? -9.385 -8.281 -7.222 1.00 96.94 85 ASP A C 1
ATOM 703 O O . ASP A 1 85 ? -9.312 -9.363 -7.809 1.00 96.94 85 ASP A O 1
ATOM 707 N N . SER A 1 86 ? -9.308 -7.124 -7.878 1.00 95.88 86 SER A N 1
ATOM 708 C CA . SER A 1 86 ? -9.189 -7.019 -9.335 1.00 95.88 86 SER A CA 1
ATOM 709 C C . SER A 1 86 ? -8.572 -5.687 -9.765 1.00 95.88 86 SER A C 1
ATOM 711 O O . SER A 1 86 ? -8.498 -4.745 -8.977 1.00 95.88 86 SER A O 1
ATOM 713 N N . SER A 1 87 ? -8.144 -5.602 -11.025 1.00 95.31 87 SER A N 1
ATOM 714 C CA . SER A 1 87 ? -7.810 -4.346 -11.700 1.00 95.31 87 SER A CA 1
ATOM 715 C C . SER A 1 87 ? -8.862 -4.009 -12.758 1.00 95.31 87 SER A C 1
ATOM 717 O O . SER A 1 87 ? -9.531 -4.897 -13.290 1.00 95.31 87 SER A O 1
ATOM 719 N N . PHE A 1 88 ? -9.042 -2.723 -13.036 1.00 95.88 88 PHE A N 1
ATOM 720 C CA . PHE A 1 88 ? -9.970 -2.205 -14.040 1.00 95.88 88 PHE A CA 1
ATOM 721 C C . PHE A 1 88 ? -9.448 -0.880 -14.604 1.00 95.88 88 PHE A C 1
ATOM 723 O O . PHE A 1 88 ? -8.557 -0.270 -14.018 1.00 95.88 88 PHE A O 1
ATOM 730 N N . LEU A 1 89 ? -9.981 -0.437 -15.741 1.00 97.69 89 LEU A N 1
ATOM 731 C CA . LEU A 1 89 ? -9.677 0.887 -16.285 1.00 97.69 89 LEU A CA 1
ATOM 732 C C . LEU A 1 89 ? -10.664 1.909 -15.722 1.00 97.69 89 LEU A C 1
ATOM 734 O O . LEU A 1 89 ? -11.870 1.659 -15.708 1.00 97.69 89 LEU A O 1
ATOM 738 N N . ASP A 1 90 ? -10.158 3.041 -15.246 1.00 95.38 90 ASP A N 1
ATOM 739 C CA . ASP A 1 90 ? -10.999 4.163 -14.834 1.00 95.38 90 ASP A CA 1
ATOM 740 C C . ASP A 1 90 ? -11.631 4.881 -16.044 1.00 95.38 90 ASP A C 1
ATOM 742 O O . ASP A 1 90 ? -11.394 4.539 -17.205 1.00 95.38 90 ASP A O 1
ATOM 746 N N . ASN A 1 91 ? -12.431 5.916 -15.775 1.00 96.25 91 ASN A N 1
ATOM 747 C C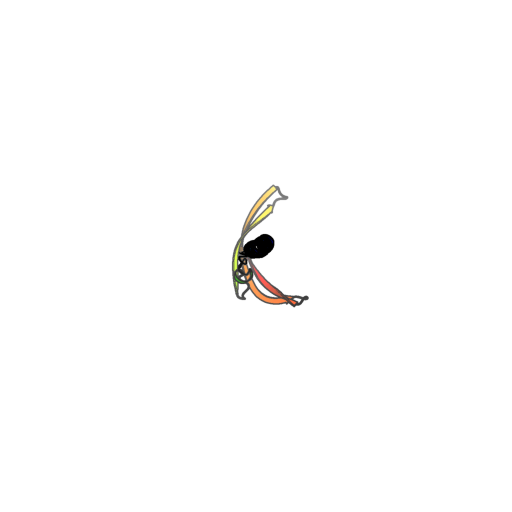A . ASN A 1 91 ? -13.105 6.697 -16.818 1.00 96.25 91 ASN A CA 1
ATOM 748 C C . ASN A 1 91 ? -12.138 7.460 -17.754 1.00 96.25 91 ASN A C 1
ATOM 750 O O . ASN A 1 91 ? -12.561 7.994 -18.773 1.00 96.25 91 ASN A O 1
ATOM 754 N N . VAL A 1 92 ? -10.849 7.537 -17.412 1.00 97.19 92 VAL A N 1
ATOM 755 C CA . VAL A 1 92 ? -9.791 8.205 -18.189 1.00 97.19 92 VAL A CA 1
ATOM 756 C C . VAL A 1 92 ? -8.823 7.168 -18.796 1.00 97.19 92 VAL A C 1
ATOM 758 O O . VAL A 1 92 ? -7.815 7.531 -19.398 1.00 97.19 92 VAL A O 1
ATOM 761 N N . GLY A 1 93 ? -9.119 5.868 -18.677 1.00 95.38 93 GLY A N 1
ATOM 762 C CA . GLY A 1 93 ? -8.316 4.778 -19.235 1.00 95.38 93 GLY A CA 1
ATOM 763 C C . GLY A 1 93 ? -7.078 4.396 -18.416 1.00 95.38 93 GLY A C 1
ATOM 764 O O . GLY A 1 93 ? -6.181 3.748 -18.951 1.00 95.38 93 GLY A O 1
ATOM 765 N N . ARG A 1 94 ? -6.987 4.776 -17.136 1.00 94.56 94 ARG A N 1
ATOM 766 C CA . ARG A 1 94 ? -5.867 4.412 -16.250 1.00 94.56 94 ARG A CA 1
ATOM 767 C C . ARG A 1 94 ? -6.174 3.137 -15.471 1.00 94.56 94 ARG A C 1
ATOM 769 O O . ARG A 1 94 ? -7.291 2.950 -14.991 1.00 94.56 94 ARG A O 1
ATOM 776 N N . THR A 1 95 ? -5.167 2.285 -15.279 1.00 94.25 95 THR A N 1
ATOM 777 C CA . THR A 1 95 ? -5.291 1.077 -14.449 1.00 94.25 95 THR A CA 1
ATOM 778 C C . THR A 1 95 ? -5.526 1.450 -12.986 1.00 94.25 95 THR A C 1
ATOM 780 O O . THR A 1 95 ? -4.663 2.028 -12.331 1.00 94.25 95 THR A O 1
ATOM 783 N N . SER A 1 96 ? -6.690 1.074 -12.474 1.00 94.94 96 SER A N 1
ATOM 784 C CA . SER A 1 96 ? -7.105 1.186 -11.078 1.00 94.94 96 SER A CA 1
ATOM 785 C C . SER A 1 96 ? -7.300 -0.200 -10.464 1.00 94.94 96 SER A C 1
ATOM 787 O O . SER A 1 96 ? -7.503 -1.188 -11.170 1.00 94.94 96 SER A O 1
ATOM 789 N N . PHE A 1 97 ? -7.248 -0.286 -9.134 1.00 95.00 97 PHE A N 1
ATOM 790 C CA . PHE A 1 97 ? -7.348 -1.546 -8.396 1.00 95.00 97 PHE A CA 1
ATOM 791 C C . PHE A 1 97 ? -8.520 -1.506 -7.424 1.00 95.00 97 PHE A C 1
ATOM 793 O O . PHE A 1 97 ? -8.692 -0.552 -6.666 1.00 95.00 97 PHE A O 1
ATOM 800 N N . LYS A 1 98 ? -9.311 -2.573 -7.413 1.00 95.56 98 LYS A N 1
ATOM 801 C CA . LYS A 1 98 ? -10.333 -2.809 -6.402 1.00 95.56 98 LYS A CA 1
ATOM 802 C C . LYS A 1 98 ? -9.686 -3.501 -5.205 1.00 95.56 98 LYS A C 1
ATOM 804 O O . LYS A 1 98 ? -9.130 -4.593 -5.335 1.00 95.56 98 LYS A O 1
ATOM 809 N N . VAL A 1 99 ? -9.773 -2.866 -4.038 1.00 96.19 99 VAL A N 1
ATOM 810 C CA . VAL A 1 99 ? -9.184 -3.356 -2.783 1.00 96.19 99 VAL A CA 1
ATOM 811 C C . VAL A 1 99 ? -10.292 -3.745 -1.812 1.00 96.19 99 VAL A C 1
ATOM 813 O O . VAL A 1 99 ? -11.167 -2.940 -1.500 1.00 96.19 99 VAL A O 1
ATOM 816 N N . LEU A 1 100 ? -10.240 -4.974 -1.306 1.00 96.81 100 LEU A N 1
ATOM 817 C CA . LEU A 1 100 ? -11.105 -5.455 -0.234 1.00 96.81 100 LEU A CA 1
ATOM 818 C C . LEU A 1 100 ? -10.436 -5.189 1.112 1.00 96.81 100 LEU A C 1
ATOM 820 O O . LEU A 1 100 ? -9.332 -5.676 1.369 1.00 96.81 100 LEU A O 1
ATOM 824 N N . ARG A 1 101 ? -11.116 -4.427 1.971 1.00 96.19 101 ARG A N 1
ATOM 825 C CA . ARG A 1 101 ? -10.679 -4.135 3.338 1.00 96.19 101 ARG A CA 1
ATOM 826 C C . ARG A 1 101 ? -11.525 -4.920 4.334 1.00 96.19 101 ARG A C 1
ATOM 828 O O . ARG A 1 101 ? -12.742 -4.779 4.352 1.00 96.19 101 ARG A O 1
ATOM 835 N N . LEU A 1 102 ? -10.864 -5.712 5.169 1.00 96.38 102 LEU A N 1
ATOM 836 C CA . LEU A 1 102 ? -11.478 -6.517 6.222 1.00 96.38 102 LEU A CA 1
ATOM 837 C C . LEU A 1 102 ? -10.916 -6.086 7.580 1.00 96.38 102 LEU A C 1
ATOM 839 O O . LEU A 1 102 ? -9.715 -5.836 7.692 1.00 96.38 102 LEU A O 1
ATOM 843 N N . LEU A 1 103 ? -11.782 -6.011 8.587 1.00 95.19 103 LEU A N 1
ATOM 844 C CA . LEU A 1 103 ? -11.453 -5.668 9.973 1.00 95.19 103 LEU A CA 1
ATOM 845 C C . LEU A 1 103 ? -11.637 -6.915 10.847 1.00 95.19 103 LEU A C 1
ATOM 847 O O . LEU A 1 103 ? -12.633 -7.623 10.688 1.00 95.19 103 LEU A O 1
ATOM 851 N N . ARG A 1 104 ? -10.681 -7.179 11.739 1.00 86.75 104 ARG A N 1
ATOM 852 C CA . ARG A 1 104 ? -10.735 -8.230 12.761 1.00 86.75 104 ARG A CA 1
ATOM 853 C C . ARG A 1 104 ? -10.368 -7.663 14.124 1.00 86.75 104 ARG A C 1
ATOM 855 O O . ARG A 1 104 ? -9.470 -6.789 14.166 1.00 86.75 104 ARG A O 1
#

pLDDT: mean 84.87, std 13.39, range [47.59, 97.69]

Sequence (104 aa):
MRNNSFHDIAHSFFSTRIFIASLFSFIFLLLMGCNDRVPLNAEKLEDYLPLQKGKYITYRVDSTVFTQYGRQTEIHSYLVKCQIDSSFLDNVGRTSFKVLRLLR

Radius of gyration: 39.49 Å; chains: 1; bounding box: 97×53×78 Å

Foldseek 3Di:
DDDPPVVVVVVVVVVVVVVVVVVVVVVVVVPDDDDPPDPPPDDDPVVVDPQDAFDKDKDKDWDWDQPPVNPDID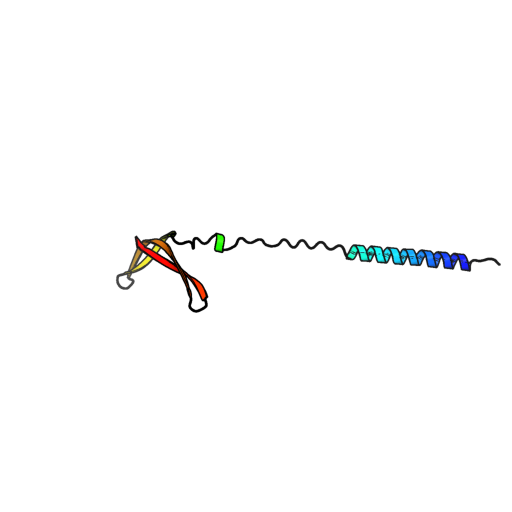IDIWIKIKGWHDWDADPVGDIDTDIDIDID